Protein AF-A0A949K5T0-F1 (afdb_monomer_lite)

Secondary structure (DSSP, 8-state):
-HHHHHHHHH-SPPPEEEETTEEEES-BTTSPPPS-SSSPPPPBPPPPHHHHHHHHHHHHHHHHHHHHS-----------S-HHHHHHHHHHHHHHHHHHH-SS--PPSSHHHHHH------------------

Sequence (134 aa):
KAGYDRFEVLRQPPRIQFCEGRYRFGEPVNGEAPADPLGRCPAFEPEVQQVAAKSTGDIEKMKSLLNEVPSLGLAYSDGGMNPVFRKILAKKGPQYLSEITSSTAVPVSRPQAALADPFVARRQPVKTGATREQ

Structure (mmCIF, N/CA/C/O backbone):
data_AF-A0A949K5T0-F1
#
_entry.id   AF-A0A949K5T0-F1
#
loop_
_atom_site.group_PDB
_atom_site.id
_atom_site.type_symbol
_atom_site.label_atom_id
_atom_site.label_alt_id
_atom_site.label_comp_id
_atom_site.label_asym_id
_atom_site.label_entity_id
_atom_site.label_seq_id
_atom_site.pdbx_PDB_ins_code
_atom_site.Cartn_x
_atom_site.Cartn_y
_atom_site.Cartn_z
_atom_site.occupancy
_atom_site.B_iso_or_equiv
_atom_site.auth_seq_id
_atom_site.auth_comp_id
_atom_site.auth_asym_id
_atom_site.auth_atom_id
_atom_site.pdbx_PDB_model_num
ATOM 1 N N . LYS A 1 1 ? 3.721 1.763 -7.666 1.00 78.44 1 LYS A N 1
ATOM 2 C CA . LYS A 1 1 ? 4.160 3.143 -7.981 1.00 78.44 1 LYS A CA 1
ATOM 3 C C . LYS A 1 1 ? 4.884 3.229 -9.328 1.00 78.44 1 LYS A C 1
ATOM 5 O O . LYS A 1 1 ? 4.378 3.941 -10.173 1.00 78.44 1 LYS A O 1
ATOM 10 N N . ALA A 1 2 ? 5.939 2.445 -9.590 1.00 79.75 2 ALA A N 1
ATOM 11 C CA . ALA A 1 2 ? 6.717 2.503 -10.846 1.00 79.75 2 ALA A CA 1
ATOM 12 C C . ALA A 1 2 ? 5.885 2.607 -12.151 1.00 79.75 2 ALA A C 1
ATOM 14 O O . ALA A 1 2 ? 6.018 3.577 -12.887 1.00 79.75 2 ALA A O 1
ATOM 15 N N . GLY A 1 3 ? 4.951 1.680 -12.406 1.00 86.75 3 GLY A N 1
ATOM 16 C CA . GLY A 1 3 ? 4.090 1.766 -13.598 1.00 86.75 3 GLY A CA 1
ATOM 17 C C . GLY A 1 3 ? 3.123 2.961 -13.615 1.00 86.75 3 GLY A C 1
ATOM 18 O O . GLY A 1 3 ? 2.823 3.490 -14.681 1.00 86.75 3 GLY A O 1
ATOM 19 N N . TYR A 1 4 ? 2.664 3.408 -12.442 1.00 91.50 4 TYR A N 1
ATOM 20 C CA . TYR A 1 4 ? 1.764 4.557 -12.310 1.00 91.50 4 TYR A CA 1
ATOM 21 C C . TYR A 1 4 ? 2.490 5.867 -12.632 1.00 91.50 4 TYR A C 1
ATOM 23 O O . TYR A 1 4 ? 1.997 6.647 -13.439 1.00 91.50 4 TYR A O 1
ATOM 31 N N . ASP A 1 5 ? 3.689 6.072 -12.082 1.00 92.75 5 ASP A N 1
ATOM 32 C CA . ASP A 1 5 ? 4.468 7.292 -12.316 1.00 92.75 5 ASP A CA 1
ATOM 33 C C . ASP A 1 5 ? 4.826 7.433 -13.800 1.00 92.75 5 ASP A C 1
ATOM 35 O O . ASP A 1 5 ? 4.691 8.513 -14.378 1.00 92.75 5 ASP A O 1
ATOM 39 N N . ARG A 1 6 ? 5.206 6.322 -14.447 1.00 91.19 6 ARG A N 1
ATOM 40 C CA . ARG A 1 6 ? 5.479 6.289 -15.887 1.00 91.19 6 ARG A CA 1
ATOM 41 C C . ARG A 1 6 ? 4.243 6.644 -16.708 1.00 91.19 6 ARG A C 1
ATOM 43 O O . ARG A 1 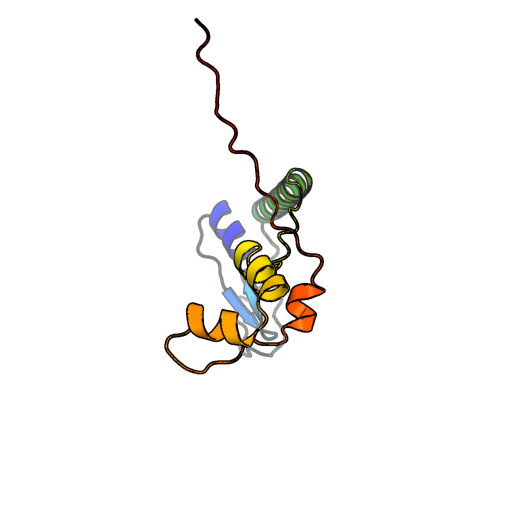6 ? 4.343 7.462 -17.619 1.00 91.19 6 ARG A O 1
ATOM 50 N N . PHE A 1 7 ? 3.086 6.074 -16.373 1.00 93.06 7 PHE A N 1
ATOM 51 C CA . PHE A 1 7 ? 1.826 6.406 -17.038 1.00 93.06 7 PHE A CA 1
ATOM 52 C C . PHE A 1 7 ? 1.459 7.880 -16.852 1.00 93.06 7 PHE A C 1
ATOM 54 O O . PHE A 1 7 ? 1.065 8.545 -17.804 1.00 93.06 7 PHE A O 1
ATOM 61 N N . GLU A 1 8 ? 1.611 8.422 -15.648 1.00 93.88 8 GLU A N 1
ATOM 62 C CA . GLU A 1 8 ? 1.201 9.793 -15.361 1.00 93.88 8 GLU A CA 1
ATOM 63 C C . GLU A 1 8 ? 2.083 10.831 -16.077 1.00 93.88 8 GLU A C 1
ATOM 65 O O . GLU A 1 8 ? 1.575 11.855 -16.543 1.00 93.88 8 GLU A O 1
ATOM 70 N N . VAL A 1 9 ? 3.390 10.555 -16.183 1.00 94.44 9 VAL A N 1
ATOM 71 C CA . VAL A 1 9 ? 4.372 11.419 -16.861 1.00 94.44 9 VAL A CA 1
ATOM 72 C C . VAL A 1 9 ? 4.322 11.250 -18.376 1.00 94.44 9 VAL A C 1
ATOM 74 O O . VAL A 1 9 ? 4.200 12.240 -19.089 1.00 94.44 9 VAL A O 1
ATOM 77 N N . LEU A 1 10 ? 4.406 10.013 -18.878 1.00 92.25 10 LEU A N 1
ATOM 78 C CA . LEU A 1 10 ? 4.531 9.741 -20.315 1.00 92.25 10 LEU A CA 1
ATOM 79 C C . LEU A 1 10 ? 3.181 9.615 -21.028 1.00 92.25 10 LEU A C 1
ATOM 81 O O . LEU A 1 10 ? 3.143 9.637 -22.254 1.00 92.25 10 LEU A O 1
ATOM 85 N N . ARG A 1 11 ? 2.078 9.452 -20.286 1.00 94.06 11 ARG A N 1
ATOM 86 C CA . ARG A 1 11 ? 0.728 9.187 -20.823 1.00 94.06 11 ARG A CA 1
ATOM 87 C C . ARG A 1 11 ? 0.665 7.961 -21.739 1.00 94.06 11 ARG A C 1
ATOM 89 O O . ARG A 1 11 ? -0.179 7.881 -22.626 1.00 94.06 11 ARG A O 1
ATOM 96 N N . GLN A 1 12 ? 1.541 6.991 -21.493 1.00 89.81 12 GLN A N 1
ATOM 97 C CA . GLN A 1 12 ? 1.623 5.733 -22.229 1.00 89.81 12 GLN A CA 1
ATOM 98 C C . GLN A 1 12 ? 1.304 4.556 -21.306 1.00 89.81 12 GLN A C 1
ATOM 100 O O . GLN A 1 12 ? 1.756 4.563 -20.155 1.00 89.81 12 GLN A O 1
ATOM 105 N N . PRO A 1 13 ? 0.568 3.534 -21.786 1.00 89.81 13 PRO A N 1
ATOM 106 C CA . PRO A 1 13 ? 0.342 2.313 -21.024 1.00 89.81 13 PRO A CA 1
ATOM 107 C C . PRO A 1 13 ? 1.672 1.716 -20.540 1.00 89.81 13 PRO A C 1
ATOM 109 O O . PRO A 1 13 ? 2.589 1.542 -21.348 1.00 89.81 13 PRO A O 1
ATOM 112 N N . PRO A 1 14 ? 1.813 1.407 -19.239 1.00 88.31 14 PRO A N 1
ATOM 113 C CA . PRO A 1 14 ? 3.046 0.840 -18.729 1.00 88.31 14 PRO A CA 1
ATOM 114 C C . PRO A 1 14 ? 3.226 -0.576 -19.273 1.00 88.31 14 PRO A C 1
ATOM 116 O O . PRO A 1 14 ? 2.306 -1.393 -19.261 1.00 88.31 14 PRO A O 1
ATOM 119 N N . ARG A 1 15 ? 4.442 -0.871 -19.721 1.00 88.81 15 ARG A N 1
ATOM 120 C CA . ARG A 1 15 ? 4.849 -2.214 -20.129 1.00 88.81 15 ARG A CA 1
ATOM 121 C C . ARG A 1 15 ? 5.204 -3.013 -18.892 1.00 88.81 15 ARG A C 1
ATOM 123 O O . ARG A 1 15 ? 5.948 -2.526 -18.040 1.00 88.81 15 ARG A O 1
ATOM 130 N N . ILE A 1 16 ? 4.617 -4.198 -18.782 1.00 89.75 16 ILE A N 1
ATOM 131 C CA . ILE A 1 16 ? 4.721 -5.060 -17.609 1.00 89.75 16 ILE A CA 1
ATOM 132 C C . ILE A 1 16 ? 5.279 -6.401 -18.064 1.00 89.75 16 ILE A C 1
ATOM 134 O O . ILE A 1 16 ? 4.792 -6.978 -19.031 1.00 89.75 16 ILE A O 1
ATOM 138 N N . GLN A 1 17 ? 6.282 -6.882 -17.343 1.0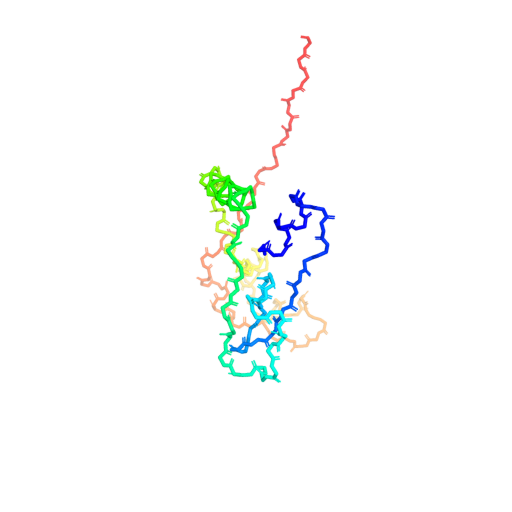0 91.31 17 GLN A N 1
ATOM 139 C CA . GLN A 1 17 ? 6.899 -8.190 -17.526 1.00 91.31 17 GLN A CA 1
ATOM 140 C C . GLN A 1 17 ? 6.868 -8.955 -16.199 1.00 91.31 17 GLN A C 1
ATOM 142 O O . GLN A 1 17 ? 6.765 -8.343 -15.131 1.00 91.31 17 GLN A O 1
ATOM 147 N N . PHE A 1 18 ? 6.966 -10.283 -16.241 1.00 92.44 18 PHE A N 1
ATOM 148 C CA . PHE A 1 18 ? 6.996 -11.116 -15.037 1.00 92.44 18 PHE A CA 1
ATOM 149 C C . PHE A 1 18 ? 8.202 -12.056 -15.065 1.00 92.44 18 PHE A C 1
ATOM 151 O O . PHE A 1 18 ? 8.323 -12.890 -15.953 1.00 92.44 18 PHE A O 1
ATOM 158 N N . CYS A 1 19 ? 9.105 -11.880 -14.106 1.00 93.12 19 CYS A N 1
ATOM 159 C CA . CYS A 1 19 ? 10.325 -12.670 -13.943 1.00 93.12 19 CYS A CA 1
ATOM 160 C C . CYS A 1 19 ? 10.794 -12.575 -12.487 1.00 93.12 19 CYS A C 1
ATOM 162 O O . CYS A 1 19 ? 10.403 -11.656 -11.761 1.00 93.12 19 CYS A O 1
ATOM 164 N N . GLU A 1 20 ? 11.622 -13.515 -12.031 1.00 94.12 20 GLU A N 1
ATOM 165 C CA . GLU A 1 20 ? 12.070 -13.616 -10.632 1.00 94.12 20 GLU A CA 1
ATOM 166 C C . GLU A 1 20 ? 10.909 -13.646 -9.616 1.00 94.12 20 GLU A C 1
ATOM 168 O O . GLU A 1 20 ? 11.035 -13.144 -8.496 1.00 94.12 20 GLU A O 1
ATOM 173 N N . GLY A 1 21 ? 9.745 -14.168 -10.021 1.00 93.81 21 GLY A N 1
ATOM 174 C CA . GLY A 1 21 ? 8.540 -14.213 -9.191 1.00 93.81 21 GLY A CA 1
ATOM 175 C C . GLY A 1 21 ? 7.920 -12.842 -8.887 1.00 93.81 21 GLY A C 1
ATOM 176 O O . GLY A 1 21 ? 7.178 -12.711 -7.912 1.00 93.81 21 GLY A O 1
ATOM 177 N N . ARG A 1 22 ? 8.224 -11.801 -9.675 1.00 92.75 22 ARG A N 1
ATOM 178 C CA . ARG A 1 22 ? 7.722 -10.435 -9.456 1.00 92.75 22 ARG A CA 1
ATOM 179 C C . ARG A 1 22 ? 7.457 -9.680 -10.753 1.00 92.75 22 ARG A C 1
ATOM 181 O O . ARG A 1 22 ? 8.085 -9.906 -11.783 1.00 92.75 22 ARG A O 1
ATOM 188 N N . TYR A 1 23 ? 6.546 -8.714 -10.672 1.00 91.12 23 TYR A N 1
ATOM 189 C CA . TYR A 1 23 ? 6.280 -7.794 -11.773 1.00 91.12 23 TYR A CA 1
ATOM 190 C C . TYR A 1 23 ? 7.430 -6.798 -11.949 1.00 91.12 23 TYR A C 1
ATOM 192 O O . TYR A 1 23 ? 7.893 -6.174 -10.987 1.00 91.12 23 TYR A O 1
ATOM 200 N N . ARG A 1 24 ? 7.864 -6.631 -13.195 1.00 89.94 24 ARG A N 1
ATOM 201 C CA . ARG A 1 24 ? 8.829 -5.627 -13.650 1.00 89.94 24 ARG A CA 1
ATOM 202 C C . ARG A 1 24 ? 8.144 -4.660 -14.603 1.00 89.94 24 ARG A C 1
ATOM 204 O O . ARG A 1 24 ? 7.240 -5.053 -15.334 1.00 89.94 24 ARG A O 1
ATOM 211 N N . PHE A 1 25 ? 8.574 -3.405 -14.581 1.00 88.69 25 PHE A N 1
ATOM 212 C CA . PHE A 1 25 ? 8.037 -2.348 -15.433 1.00 88.69 25 PHE A CA 1
ATOM 213 C C . PHE A 1 25 ? 9.119 -1.857 -16.388 1.00 88.69 25 PHE A C 1
ATOM 215 O O . PHE A 1 25 ? 10.275 -1.748 -15.988 1.00 88.69 25 PHE A O 1
ATOM 222 N N . GLY A 1 26 ? 8.719 -1.524 -17.611 1.00 86.38 26 GLY A N 1
ATOM 223 C CA . GLY A 1 26 ? 9.623 -1.053 -18.657 1.00 86.38 26 GLY A CA 1
ATOM 224 C C . GLY A 1 26 ? 9.847 -2.087 -19.753 1.00 86.38 26 GLY A C 1
ATOM 225 O O . GLY A 1 26 ? 9.333 -3.206 -19.691 1.00 86.38 26 GLY A O 1
ATOM 226 N N . GLU A 1 27 ? 10.593 -1.676 -20.771 1.00 88.12 27 GLU A N 1
ATOM 227 C CA . GLU A 1 27 ? 10.934 -2.532 -21.902 1.00 88.12 27 GLU A CA 1
ATOM 228 C C . GLU A 1 27 ? 12.256 -3.266 -21.618 1.00 88.12 27 GLU A C 1
ATOM 230 O O . GLU A 1 27 ? 13.201 -2.660 -21.096 1.00 88.12 27 GLU A O 1
ATOM 235 N N . PRO A 1 28 ? 12.339 -4.573 -21.910 1.00 89.12 28 PRO A N 1
ATOM 236 C CA . PRO A 1 28 ? 13.602 -5.292 -21.883 1.00 89.12 28 PRO A CA 1
ATOM 237 C C . PRO A 1 28 ? 14.505 -4.752 -22.997 1.00 89.12 28 PRO A C 1
ATOM 239 O O . PRO A 1 28 ? 14.051 -4.542 -24.118 1.00 89.12 28 PRO A O 1
ATOM 242 N N . VAL A 1 29 ? 15.799 -4.587 -22.722 1.00 87.12 29 VAL A N 1
ATOM 243 C CA . VAL A 1 29 ? 16.780 -4.073 -23.703 1.00 87.12 29 VAL A CA 1
ATOM 244 C C . VAL A 1 29 ? 16.830 -4.945 -24.964 1.00 87.12 29 VAL A C 1
ATOM 246 O O . VAL A 1 29 ? 17.067 -4.452 -26.061 1.00 87.12 29 VAL A O 1
ATOM 249 N N . ASN A 1 30 ? 16.555 -6.241 -24.815 1.00 82.56 30 ASN A N 1
ATOM 250 C CA . ASN A 1 30 ? 16.547 -7.203 -25.915 1.00 82.56 30 ASN A CA 1
ATOM 251 C C . ASN A 1 30 ? 15.197 -7.263 -26.660 1.00 82.56 30 ASN A C 1
ATOM 253 O O . ASN A 1 30 ? 15.060 -8.053 -27.585 1.00 82.56 30 ASN A O 1
ATOM 257 N N . GLY A 1 31 ? 14.178 -6.503 -26.238 1.00 78.38 31 GLY A N 1
ATOM 258 C CA . GLY A 1 31 ? 12.829 -6.516 -26.823 1.00 78.38 31 GLY A CA 1
ATOM 259 C C . GLY A 1 31 ? 11.994 -7.776 -26.540 1.00 78.38 31 GLY A C 1
ATOM 260 O O . GLY A 1 31 ? 10.802 -7.801 -26.839 1.00 78.38 31 GLY A O 1
ATOM 261 N N . GLU A 1 32 ? 12.582 -8.807 -25.934 1.00 79.31 32 GLU A N 1
ATOM 262 C CA . GLU A 1 32 ? 11.913 -10.071 -25.620 1.00 79.31 32 GLU A CA 1
ATOM 263 C C . GLU A 1 32 ? 11.380 -10.109 -24.185 1.00 79.31 32 GLU A C 1
ATOM 265 O O . GLU A 1 32 ? 12.090 -9.812 -23.218 1.00 79.31 32 GLU A O 1
ATOM 270 N N . ALA A 1 33 ? 10.119 -10.522 -24.043 1.00 77.62 33 ALA A N 1
ATOM 271 C CA . ALA A 1 33 ? 9.517 -10.792 -22.745 1.00 77.62 33 ALA A CA 1
ATOM 272 C C . ALA A 1 33 ? 10.220 -11.981 -22.054 1.00 77.62 33 ALA A C 1
ATOM 274 O O . ALA A 1 33 ? 10.606 -12.937 -22.733 1.00 77.62 33 ALA A O 1
ATOM 275 N N . PRO A 1 34 ? 10.362 -11.977 -20.715 1.00 81.38 34 PRO A N 1
ATOM 276 C CA . PRO A 1 34 ? 10.893 -13.130 -19.999 1.00 81.38 34 PRO A CA 1
ATOM 277 C C . PRO A 1 34 ? 10.032 -14.374 -20.256 1.00 81.38 34 PRO A C 1
ATOM 279 O O . PRO A 1 34 ? 8.824 -14.351 -20.030 1.00 81.38 34 PRO A O 1
ATOM 282 N N . ALA A 1 35 ? 10.656 -15.460 -20.716 1.00 81.75 35 ALA A N 1
ATOM 283 C CA . ALA A 1 35 ? 9.955 -16.715 -20.999 1.00 81.75 35 ALA A CA 1
ATOM 284 C C . ALA A 1 35 ? 9.613 -17.507 -19.725 1.00 81.75 35 ALA A C 1
ATOM 286 O O . ALA A 1 35 ? 8.611 -18.218 -19.689 1.00 81.75 35 ALA A O 1
ATOM 287 N N . ASP A 1 36 ? 10.445 -17.384 -18.686 1.00 88.75 36 ASP A N 1
ATOM 288 C CA . ASP A 1 36 ? 10.272 -18.085 -17.415 1.00 88.75 36 ASP A CA 1
ATOM 289 C C . ASP A 1 36 ? 9.852 -17.107 -16.298 1.00 88.75 36 ASP A C 1
ATOM 291 O O . ASP A 1 36 ? 10.623 -16.200 -15.960 1.00 88.75 36 ASP A O 1
ATOM 295 N N . PRO A 1 37 ? 8.673 -17.303 -15.674 1.00 90.12 37 PRO A N 1
ATOM 296 C CA . PRO A 1 37 ? 8.203 -16.489 -14.554 1.00 90.12 37 PRO A CA 1
ATOM 297 C C . PRO A 1 37 ? 9.124 -16.503 -13.323 1.00 90.12 37 PRO A C 1
ATOM 299 O O . PRO A 1 37 ? 9.167 -15.525 -12.570 1.00 90.12 37 PRO A O 1
ATOM 302 N N . LEU A 1 38 ? 9.842 -17.603 -13.085 1.00 93.88 38 LEU A N 1
ATOM 303 C CA . LEU A 1 38 ? 10.781 -17.752 -11.967 1.00 93.88 38 LEU A CA 1
ATOM 304 C C . LEU A 1 38 ? 12.234 -17.500 -12.389 1.00 93.88 38 LEU A C 1
ATOM 306 O O . LEU A 1 38 ? 13.109 -17.354 -11.533 1.00 93.88 38 LEU A O 1
ATOM 310 N N . GLY A 1 39 ? 12.478 -17.408 -13.694 1.00 91.69 39 GLY A N 1
ATOM 311 C CA . GLY A 1 39 ? 13.787 -17.181 -14.283 1.00 91.69 39 GLY A CA 1
ATOM 312 C C . GLY A 1 39 ? 14.329 -15.781 -14.013 1.00 91.69 39 GLY A C 1
ATOM 313 O O . GLY A 1 39 ? 13.618 -14.867 -13.584 1.00 91.69 39 GLY A O 1
ATOM 314 N N . ARG A 1 40 ? 15.629 -15.605 -14.275 1.00 91.69 40 ARG A N 1
ATOM 315 C CA . ARG A 1 40 ? 16.307 -14.313 -14.123 1.00 91.69 40 ARG A CA 1
ATOM 316 C C . ARG A 1 40 ? 15.707 -13.281 -15.078 1.00 91.69 40 ARG A C 1
ATOM 318 O O . ARG A 1 40 ? 15.479 -13.566 -16.251 1.00 91.69 40 ARG A O 1
ATOM 325 N N . CYS A 1 41 ? 15.518 -12.066 -14.577 1.00 89.31 41 CYS A N 1
ATOM 326 C CA . CYS A 1 41 ? 15.035 -10.968 -15.395 1.00 89.31 41 CYS A CA 1
ATOM 327 C C . CYS A 1 41 ? 16.098 -10.503 -16.410 1.00 89.31 41 CYS A C 1
ATOM 329 O O . CYS A 1 41 ? 17.274 -10.396 -16.046 1.00 89.31 41 CYS A O 1
ATOM 331 N N . PRO A 1 42 ? 15.709 -10.171 -17.656 1.00 90.06 42 PRO A N 1
ATOM 332 C CA . PRO A 1 42 ? 16.600 -9.501 -18.597 1.00 90.06 42 PRO A CA 1
ATOM 333 C C . PRO A 1 42 ? 16.954 -8.094 -18.097 1.00 90.06 42 PRO A C 1
ATOM 335 O O . PRO A 1 42 ? 16.316 -7.554 -17.189 1.00 90.06 42 PRO A O 1
ATOM 338 N N . ALA A 1 43 ? 17.970 -7.481 -18.705 1.00 90.38 43 ALA A N 1
ATOM 339 C CA . ALA A 1 43 ? 18.226 -6.062 -18.497 1.00 90.38 43 ALA A CA 1
ATOM 340 C C . ALA A 1 43 ? 17.045 -5.242 -19.041 1.00 90.38 43 ALA A C 1
ATOM 342 O O . ALA A 1 43 ? 16.547 -5.522 -20.132 1.00 90.38 43 ALA A O 1
ATOM 343 N N . PHE A 1 44 ? 16.614 -4.236 -18.284 1.00 88.19 44 PHE A N 1
ATOM 344 C CA . PHE A 1 44 ? 15.558 -3.304 -18.677 1.00 88.19 44 PHE A CA 1
ATOM 345 C C . PHE A 1 44 ? 16.161 -1.959 -19.059 1.00 88.19 44 PHE A C 1
ATOM 347 O O . PHE A 1 44 ? 17.216 -1.577 -18.544 1.00 88.19 44 PHE A O 1
ATOM 354 N N . GLU A 1 45 ? 15.482 -1.245 -19.951 1.00 88.75 45 GLU A N 1
ATOM 355 C CA . GLU A 1 45 ? 15.840 0.130 -20.272 1.00 88.75 45 GLU A CA 1
ATOM 356 C C . GLU A 1 45 ? 15.843 1.009 -19.011 1.00 88.75 45 GLU A C 1
ATOM 358 O O . GLU A 1 45 ? 15.011 0.823 -18.113 1.00 88.75 45 GLU A O 1
ATOM 363 N N . PRO A 1 46 ? 16.765 1.983 -18.924 1.00 87.31 46 PRO A N 1
ATOM 364 C CA . PRO A 1 46 ? 16.807 2.894 -17.793 1.00 87.31 46 PRO A CA 1
ATOM 365 C C . PRO A 1 46 ? 15.514 3.714 -17.689 1.00 87.31 46 PRO A C 1
ATOM 367 O O . PRO A 1 46 ? 14.871 4.060 -18.683 1.00 87.31 46 PRO A O 1
ATOM 370 N N . GLU A 1 47 ? 15.146 4.063 -16.456 1.00 86.06 47 GLU A N 1
ATOM 371 C CA . GLU A 1 47 ? 13.987 4.913 -16.193 1.00 86.06 47 GLU A CA 1
ATOM 372 C C . GLU A 1 47 ? 14.181 6.299 -16.832 1.00 86.06 47 GLU A C 1
ATOM 374 O O . GLU A 1 47 ? 15.258 6.900 -16.760 1.00 86.06 47 GLU A O 1
ATOM 379 N N . VAL A 1 48 ? 13.120 6.841 -17.434 1.00 90.06 48 VAL A N 1
ATOM 380 C CA . VAL A 1 48 ? 13.150 8.194 -18.001 1.00 90.06 48 VAL A CA 1
ATOM 381 C C . VAL A 1 48 ? 13.337 9.199 -16.864 1.00 90.06 48 VAL A C 1
ATOM 383 O O . VAL A 1 48 ? 12.617 9.150 -15.867 1.00 90.06 48 VAL A O 1
ATOM 386 N N . GLN A 1 49 ? 14.262 10.152 -17.018 1.00 92.62 49 GLN A N 1
ATOM 387 C CA . GLN A 1 49 ? 14.641 11.088 -15.945 1.00 92.62 49 GLN A CA 1
ATOM 388 C C . GLN A 1 49 ? 13.444 11.822 -15.317 1.00 92.62 49 GLN A C 1
ATOM 390 O O . GLN A 1 49 ? 13.401 12.014 -14.107 1.00 92.62 49 GLN A O 1
ATOM 395 N N . GLN A 1 50 ? 12.446 12.192 -16.123 1.00 93.06 50 GLN A N 1
ATOM 396 C CA . GLN A 1 50 ? 11.226 12.861 -15.655 1.00 93.06 50 GLN A CA 1
ATOM 397 C C . GLN A 1 50 ? 10.375 11.963 -14.742 1.00 93.06 50 GLN A C 1
ATOM 399 O O . GLN A 1 50 ? 9.804 12.438 -13.762 1.00 93.06 50 GLN A O 1
ATOM 404 N N . VAL A 1 51 ? 10.314 10.662 -15.043 1.00 92.38 51 VAL A N 1
ATOM 405 C CA . VAL A 1 51 ? 9.622 9.664 -14.215 1.00 92.38 51 VAL A CA 1
ATOM 406 C C . VAL A 1 51 ? 10.366 9.498 -12.896 1.00 92.38 51 VAL A C 1
ATOM 408 O O . VAL A 1 51 ? 9.751 9.601 -11.839 1.00 92.38 51 VAL A O 1
ATOM 411 N N . ALA A 1 52 ? 11.694 9.361 -12.948 1.00 92.31 52 ALA A N 1
ATOM 412 C CA . ALA A 1 52 ? 12.525 9.278 -11.751 1.00 92.31 52 ALA A CA 1
ATOM 413 C C . ALA A 1 52 ? 12.374 10.521 -10.853 1.00 92.31 52 ALA A C 1
ATOM 415 O O . ALA A 1 52 ? 12.177 10.381 -9.647 1.00 92.31 52 ALA A O 1
ATOM 416 N N . ALA A 1 53 ? 12.391 11.727 -11.434 1.00 94.44 53 ALA A N 1
ATOM 417 C CA . ALA A 1 53 ? 12.208 12.986 -10.709 1.00 94.44 53 ALA A CA 1
ATOM 418 C C . ALA A 1 53 ? 10.827 13.093 -10.042 1.00 94.44 53 ALA A C 1
ATOM 420 O O . ALA A 1 53 ? 10.700 13.615 -8.933 1.00 94.44 53 ALA A O 1
ATOM 421 N N . LYS A 1 54 ? 9.781 12.574 -10.692 1.00 93.75 54 LYS A N 1
ATOM 422 C CA . LYS A 1 54 ? 8.450 12.495 -10.091 1.00 93.75 54 LYS A CA 1
ATOM 423 C C . LYS A 1 54 ? 8.416 11.518 -8.923 1.00 93.75 54 LYS A C 1
ATOM 425 O O . LYS A 1 54 ? 7.933 11.871 -7.849 1.00 93.75 54 LYS A O 1
ATOM 430 N N . SER A 1 55 ? 8.945 10.309 -9.116 1.00 93.06 55 SER A N 1
ATOM 431 C CA . SER A 1 55 ? 8.974 9.285 -8.074 1.00 93.06 55 SER A CA 1
ATOM 432 C C . SER A 1 55 ? 9.691 9.783 -6.822 1.00 93.06 55 SER A C 1
ATOM 434 O O . SER A 1 55 ? 9.179 9.597 -5.718 1.00 93.06 55 SER A O 1
ATOM 436 N N . THR A 1 56 ? 10.841 10.444 -6.980 1.00 94.56 56 THR A N 1
ATOM 437 C CA . THR A 1 56 ? 11.588 11.019 -5.855 1.00 94.56 56 THR A CA 1
ATOM 438 C C . THR A 1 56 ? 10.827 12.171 -5.205 1.00 94.56 56 THR A C 1
ATOM 440 O O . THR A 1 56 ? 10.678 12.173 -3.986 1.00 94.56 56 THR A O 1
ATOM 443 N N . GLY A 1 57 ? 10.266 13.096 -5.990 1.00 95.81 57 GLY A N 1
ATOM 444 C CA . GLY A 1 57 ? 9.469 14.209 -5.468 1.00 95.81 57 GLY A CA 1
ATOM 445 C C . GLY A 1 57 ? 8.251 13.761 -4.652 1.00 95.81 57 GLY A C 1
ATOM 446 O O . GLY A 1 57 ? 7.972 14.325 -3.595 1.00 95.81 57 GLY A O 1
ATOM 447 N N . ASP A 1 58 ? 7.549 12.718 -5.096 1.00 94.25 58 ASP A N 1
ATOM 448 C CA . ASP A 1 58 ? 6.402 12.167 -4.369 1.00 94.25 58 ASP A CA 1
ATOM 449 C C . ASP A 1 58 ? 6.816 11.464 -3.073 1.00 94.25 58 ASP A C 1
ATOM 451 O O . ASP A 1 58 ? 6.116 11.566 -2.067 1.00 94.25 58 ASP A O 1
ATOM 455 N N . ILE A 1 59 ? 7.958 10.766 -3.075 1.00 94.06 59 ILE A N 1
ATOM 456 C CA . ILE A 1 59 ? 8.510 10.147 -1.864 1.00 94.06 59 ILE A CA 1
ATOM 457 C C . ILE A 1 59 ? 8.854 11.222 -0.829 1.00 94.06 59 ILE A C 1
ATOM 459 O O . ILE A 1 59 ? 8.521 11.056 0.343 1.00 94.06 59 ILE A O 1
ATOM 463 N N . GLU A 1 60 ? 9.470 12.330 -1.242 1.00 95.50 60 GLU A N 1
ATOM 464 C CA . GLU A 1 60 ? 9.807 13.428 -0.330 1.00 95.50 60 GLU A CA 1
ATOM 465 C C . GLU A 1 60 ? 8.557 14.119 0.235 1.00 95.50 60 GLU A C 1
ATOM 467 O O . GLU A 1 60 ? 8.473 14.340 1.443 1.00 95.50 60 GLU A O 1
ATOM 472 N N . LYS A 1 61 ? 7.529 14.361 -0.589 1.00 94.12 61 LYS A N 1
ATOM 473 C CA . LYS A 1 61 ? 6.231 14.874 -0.107 1.00 94.12 61 LYS A CA 1
ATOM 474 C C . LYS A 1 61 ? 5.546 13.906 0.856 1.00 94.12 61 LYS A C 1
ATOM 476 O O . LYS A 1 61 ? 4.990 14.316 1.866 1.00 94.12 61 LYS A O 1
ATOM 481 N N . MET A 1 62 ? 5.581 12.607 0.571 1.00 91.12 62 MET A N 1
ATOM 482 C CA . MET A 1 62 ? 5.015 11.607 1.476 1.00 91.12 62 MET A CA 1
ATOM 483 C C . MET A 1 62 ? 5.736 11.625 2.830 1.00 91.12 62 MET A C 1
ATOM 485 O O . MET A 1 62 ? 5.081 11.583 3.868 1.00 91.12 62 MET A O 1
ATOM 489 N N . LYS A 1 63 ? 7.071 11.735 2.834 1.00 91.75 63 LYS A N 1
ATOM 490 C CA . LYS A 1 63 ? 7.855 11.869 4.070 1.00 91.75 63 LYS A CA 1
ATOM 491 C C . LYS A 1 63 ? 7.490 13.134 4.847 1.00 91.75 63 LYS A C 1
ATOM 493 O O . LYS A 1 63 ? 7.382 13.057 6.066 1.00 91.75 63 LYS A O 1
ATOM 498 N N . SER A 1 64 ? 7.279 14.272 4.176 1.00 91.62 64 SER A N 1
ATOM 499 C CA . SER A 1 64 ? 6.878 15.504 4.868 1.00 91.62 64 SER A CA 1
ATOM 500 C C . SER A 1 64 ? 5.509 15.350 5.534 1.00 91.62 64 SER A C 1
ATOM 502 O O . SER A 1 64 ? 5.379 15.638 6.720 1.00 91.62 64 SER A O 1
ATOM 504 N N . LEU A 1 65 ? 4.528 14.775 4.832 1.00 89.81 65 LEU A N 1
ATOM 505 C CA . LEU A 1 65 ? 3.185 14.532 5.375 1.00 89.81 65 LEU A CA 1
ATOM 506 C C . LEU A 1 65 ? 3.188 13.574 6.575 1.00 89.81 65 LEU A C 1
ATOM 508 O O . LEU A 1 65 ? 2.444 13.780 7.532 1.00 89.81 65 LEU A O 1
ATOM 512 N N . LEU A 1 66 ? 4.036 12.541 6.554 1.00 87.00 66 LEU A N 1
ATOM 513 C CA . LEU A 1 66 ? 4.186 11.623 7.689 1.00 87.00 66 LEU A CA 1
ATOM 514 C C . LEU A 1 66 ? 4.748 12.312 8.940 1.00 87.00 66 LEU A C 1
ATOM 516 O O . LEU A 1 66 ? 4.426 11.895 10.048 1.00 87.00 66 LEU A O 1
ATOM 520 N N . ASN A 1 67 ? 5.560 13.358 8.774 1.00 81.06 67 ASN A N 1
ATOM 521 C CA . ASN A 1 67 ? 6.095 14.135 9.892 1.00 81.06 67 ASN A CA 1
ATOM 522 C C . ASN A 1 67 ? 5.101 15.190 10.409 1.00 81.06 67 ASN A C 1
ATOM 524 O O . ASN A 1 67 ? 5.170 15.575 11.573 1.00 81.06 67 ASN A O 1
ATOM 528 N N . GLU A 1 68 ? 4.191 15.668 9.557 1.00 81.25 68 GLU A N 1
ATOM 529 C CA . GLU A 1 68 ? 3.199 16.694 9.905 1.00 81.25 68 GLU A CA 1
ATOM 530 C C . GLU A 1 68 ? 2.007 16.138 10.689 1.00 81.25 68 GLU A C 1
ATOM 532 O O . GLU A 1 68 ? 1.423 16.844 11.512 1.00 81.25 68 GLU A O 1
ATOM 537 N N . VAL A 1 69 ? 1.635 14.879 10.452 1.00 72.88 69 VAL A N 1
ATOM 538 C CA . VAL A 1 69 ? 0.495 14.254 11.125 1.00 72.88 69 VAL A CA 1
ATOM 539 C C . VAL A 1 69 ? 0.990 13.518 12.370 1.00 72.88 69 VAL A C 1
ATOM 541 O O . VAL A 1 69 ? 1.702 12.521 12.236 1.00 72.88 69 VAL A O 1
ATOM 544 N N . PRO A 1 70 ? 0.588 13.927 13.591 1.00 71.94 70 PRO A N 1
ATOM 545 C CA . PRO A 1 70 ? 0.840 13.121 14.774 1.00 71.94 70 PRO A CA 1
ATOM 546 C C . PRO A 1 70 ? 0.237 11.739 14.541 1.00 71.94 70 PRO A C 1
ATOM 548 O O . PRO A 1 70 ? -0.973 11.617 14.331 1.00 71.94 70 PRO A O 1
ATOM 551 N N . SER A 1 71 ? 1.066 10.695 14.568 1.00 64.06 71 SER A N 1
ATOM 552 C CA . SER A 1 71 ? 0.581 9.322 14.521 1.00 64.06 71 SER A CA 1
ATOM 553 C C . SER A 1 71 ? -0.295 9.094 15.751 1.00 64.06 71 SER A C 1
ATOM 555 O O . SER A 1 71 ? 0.203 8.845 16.853 1.00 64.06 71 SER A O 1
ATOM 557 N N . LEU A 1 72 ? -1.612 9.219 15.595 1.00 64.56 72 LEU A N 1
ATOM 558 C CA . LEU A 1 72 ? -2.547 8.783 16.613 1.00 64.56 72 LEU A CA 1
ATOM 559 C C . LEU A 1 72 ? -2.429 7.266 16.643 1.00 64.56 72 LEU A C 1
ATOM 561 O O . LEU A 1 72 ? -2.982 6.576 15.790 1.00 64.56 72 LEU A O 1
ATOM 565 N N . GLY A 1 73 ? -1.671 6.749 17.609 1.00 59.38 73 GLY A N 1
ATOM 566 C CA . GLY A 1 73 ? -1.735 5.349 17.986 1.00 59.38 73 GLY A CA 1
ATOM 567 C C . GLY A 1 73 ? -3.153 5.056 18.461 1.00 59.38 73 GLY A C 1
ATOM 568 O O . GLY A 1 73 ? -3.439 5.109 19.654 1.00 59.38 73 GLY A O 1
ATOM 569 N N . LEU A 1 74 ? -4.057 4.782 17.521 1.00 61.31 74 LEU A N 1
ATOM 570 C CA . LEU A 1 74 ? -5.347 4.167 17.778 1.00 61.31 74 LEU A CA 1
ATOM 571 C C . LEU A 1 74 ? -5.044 2.713 18.121 1.00 61.31 74 LEU A C 1
ATOM 573 O O . LEU A 1 74 ? -5.231 1.807 17.313 1.00 61.31 74 LEU A O 1
ATOM 577 N N . ALA A 1 75 ? -4.511 2.491 19.322 1.00 59.00 75 ALA A N 1
ATOM 578 C CA . ALA A 1 75 ? -4.593 1.178 19.917 1.00 59.00 75 ALA A CA 1
ATOM 579 C C . ALA A 1 75 ? -6.082 0.835 19.918 1.00 59.00 75 ALA A C 1
ATOM 581 O O . ALA A 1 75 ? -6.884 1.570 20.505 1.00 59.00 75 ALA A O 1
ATOM 582 N N . TYR A 1 76 ? -6.451 -0.243 19.224 1.00 54.84 76 TYR A N 1
ATOM 583 C CA . TYR A 1 76 ? -7.753 -0.875 19.376 1.00 54.84 76 TYR A CA 1
ATOM 584 C C . TYR A 1 76 ? -7.785 -1.454 20.793 1.00 54.84 76 TYR A C 1
ATOM 586 O O . TYR A 1 76 ? -7.598 -2.643 21.024 1.00 54.84 76 TYR A O 1
ATOM 594 N N . SER A 1 77 ? -7.900 -0.563 21.775 1.00 60.47 77 SER A N 1
ATOM 595 C CA . SER A 1 77 ? -8.308 -0.916 23.112 1.00 60.47 77 SER A CA 1
ATOM 596 C C . SER A 1 77 ? -9.764 -1.273 22.921 1.00 60.47 77 SER A C 1
ATOM 598 O O . SER A 1 77 ? -10.603 -0.374 22.865 1.00 60.47 77 SER A O 1
ATOM 600 N N . ASP A 1 78 ? -10.037 -2.562 22.721 1.00 60.44 78 ASP A N 1
ATOM 601 C CA . ASP A 1 78 ? -11.374 -3.110 22.892 1.00 60.44 78 ASP A CA 1
ATOM 602 C C . ASP A 1 78 ? -11.780 -2.711 24.308 1.00 60.44 78 ASP A C 1
ATOM 604 O O . ASP A 1 78 ? -11.244 -3.219 25.297 1.00 60.44 78 ASP A O 1
ATOM 608 N N . GLY A 1 79 ? -12.502 -1.591 24.377 1.00 69.31 79 GLY A N 1
ATOM 609 C CA . GLY A 1 79 ? -12.672 -0.824 25.591 1.00 69.31 79 GLY A CA 1
ATOM 610 C C . GLY A 1 79 ? -13.263 -1.769 26.605 1.00 69.31 79 GLY A C 1
ATOM 611 O O . GLY A 1 79 ? -14.319 -2.345 26.354 1.00 69.31 79 GLY A O 1
ATOM 612 N N . GLY A 1 80 ? -12.545 -1.966 27.707 1.00 82.12 80 GLY A N 1
ATOM 613 C CA . GLY A 1 80 ? -12.945 -2.863 28.773 1.00 82.12 80 GLY A CA 1
ATOM 614 C C . GLY A 1 80 ? -14.419 -2.733 29.153 1.00 82.12 80 GLY A C 1
ATOM 615 O O . GLY A 1 80 ? -15.066 -1.734 28.838 1.00 82.12 80 GLY A O 1
ATOM 616 N N . MET A 1 81 ? -14.951 -3.724 29.874 1.00 88.06 81 MET A N 1
ATOM 617 C CA . MET A 1 81 ? -16.378 -3.809 30.225 1.00 88.06 81 MET A CA 1
ATOM 618 C C . MET A 1 81 ? -17.024 -2.440 30.503 1.00 88.06 81 MET A C 1
ATOM 620 O O . MET A 1 81 ? -16.531 -1.671 31.332 1.00 88.06 81 MET A O 1
ATOM 624 N N . ASN A 1 82 ? -18.156 -2.163 29.839 1.00 87.81 82 ASN A N 1
ATOM 625 C CA . ASN A 1 82 ? -18.886 -0.899 29.967 1.00 87.81 82 ASN A CA 1
ATOM 626 C C . ASN A 1 82 ? -18.986 -0.464 31.450 1.00 87.81 82 ASN A C 1
ATOM 628 O O . ASN A 1 82 ? -19.443 -1.263 32.276 1.00 87.81 82 ASN A O 1
ATOM 632 N N . PRO A 1 83 ? -18.620 0.786 31.810 1.00 88.44 83 PRO A N 1
ATOM 633 C CA . PRO A 1 83 ? -18.563 1.226 33.204 1.00 88.44 83 PRO A CA 1
ATOM 634 C C . PRO A 1 83 ? -19.860 1.028 33.998 1.00 88.44 83 PRO A C 1
ATOM 636 O O . PRO A 1 83 ? -19.811 0.845 35.213 1.00 88.44 83 PRO A O 1
ATOM 639 N N . VAL A 1 84 ? -21.026 1.076 33.344 1.00 90.31 84 VAL A N 1
ATOM 640 C CA . VAL A 1 84 ? -22.320 0.821 33.996 1.00 90.31 84 VAL A CA 1
ATOM 641 C C . VAL A 1 84 ? -22.442 -0.652 34.378 1.00 90.31 84 VAL A C 1
ATOM 643 O O . VAL A 1 84 ? -22.743 -0.961 35.531 1.00 90.31 84 VAL A O 1
ATOM 646 N N . PHE A 1 85 ? -22.137 -1.563 33.455 1.00 92.81 85 PHE A N 1
ATOM 647 C CA . PHE A 1 85 ? -22.164 -3.000 33.721 1.00 92.81 85 PHE A CA 1
ATOM 648 C C . PHE A 1 85 ? -21.088 -3.415 34.720 1.00 92.81 85 PHE A C 1
ATOM 650 O O . PHE A 1 85 ? -21.390 -4.182 35.628 1.00 92.81 85 PHE A O 1
ATOM 657 N N . ARG A 1 86 ? -19.886 -2.827 34.658 1.00 92.44 86 ARG A N 1
ATOM 658 C CA . ARG A 1 86 ? -18.830 -3.072 35.652 1.00 92.44 86 ARG A CA 1
ATOM 659 C C . ARG A 1 86 ? -19.265 -2.657 37.064 1.00 92.44 86 ARG A C 1
ATOM 661 O O . ARG A 1 86 ? -19.006 -3.376 38.024 1.00 92.44 86 ARG A O 1
ATOM 668 N N . LYS A 1 87 ? -19.993 -1.540 37.208 1.00 93.50 87 LYS A N 1
ATOM 669 C CA . LYS A 1 87 ? -20.583 -1.127 38.498 1.00 93.50 87 LYS A CA 1
ATOM 670 C C . LYS A 1 87 ? -21.649 -2.102 38.996 1.00 93.50 87 LYS A C 1
ATOM 672 O O . LYS A 1 87 ? -21.717 -2.348 40.197 1.00 93.50 87 LYS A O 1
ATOM 677 N N . ILE A 1 88 ? -22.489 -2.633 38.107 1.00 95.69 88 ILE A N 1
ATOM 678 C CA . ILE A 1 88 ? -23.495 -3.640 38.477 1.00 95.69 8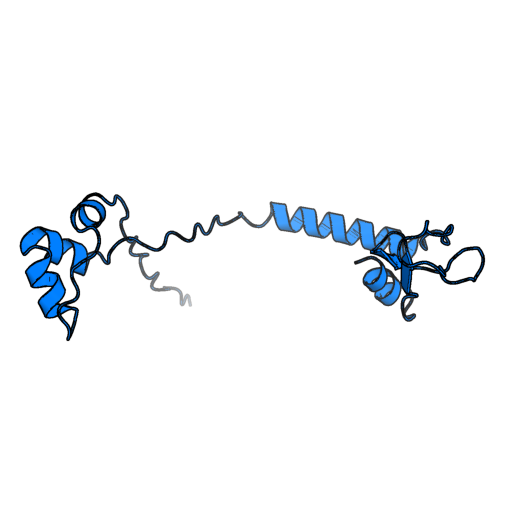8 ILE A CA 1
ATOM 679 C C . ILE A 1 88 ? -22.803 -4.941 38.891 1.00 95.69 88 ILE A C 1
ATOM 681 O O . ILE A 1 88 ? -23.130 -5.475 39.947 1.00 95.69 88 ILE A O 1
ATOM 685 N N . LEU A 1 89 ? -21.800 -5.385 38.127 1.00 95.25 89 LEU A N 1
ATOM 686 C C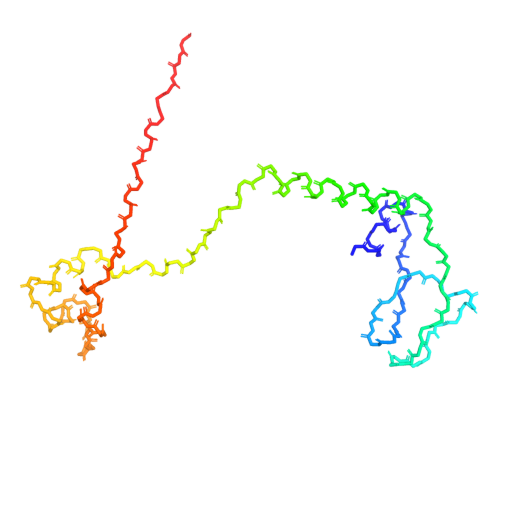A . LEU A 1 89 ? -20.983 -6.558 38.430 1.00 95.25 89 LEU A CA 1
ATOM 687 C C . LEU A 1 89 ? -20.352 -6.458 39.821 1.00 95.25 89 LEU A C 1
ATOM 689 O O . LEU A 1 89 ? -20.457 -7.394 40.605 1.00 95.25 89 LEU A O 1
ATOM 693 N N . ALA A 1 90 ? -19.758 -5.305 40.146 1.00 94.19 90 ALA A N 1
ATOM 694 C CA . ALA A 1 90 ? -19.126 -5.065 41.440 1.00 94.19 90 ALA A CA 1
ATOM 695 C C . ALA A 1 90 ? -20.124 -5.084 42.610 1.00 94.19 90 ALA A C 1
ATOM 697 O O . ALA A 1 90 ? -19.780 -5.508 43.707 1.00 94.19 90 ALA A O 1
ATOM 698 N N . LYS A 1 91 ? -21.358 -4.609 42.391 1.00 96.69 91 LYS A N 1
ATOM 699 C CA . LYS A 1 91 ? -22.372 -4.472 43.449 1.00 96.69 91 LYS A CA 1
ATOM 700 C C . LYS A 1 91 ? -23.223 -5.719 43.659 1.00 96.69 91 LYS A C 1
ATOM 702 O O . LYS A 1 91 ? -23.610 -5.997 44.786 1.00 96.69 91 LYS A O 1
ATOM 707 N N . LYS A 1 92 ? -23.596 -6.399 42.575 1.00 96.62 92 LYS A N 1
ATOM 708 C CA . LYS A 1 92 ? -24.611 -7.465 42.572 1.00 96.62 92 LYS A CA 1
ATOM 709 C C . LYS A 1 92 ? -24.076 -8.816 42.094 1.00 96.62 92 LYS A C 1
ATOM 711 O O . LYS A 1 92 ? -24.776 -9.816 42.202 1.00 96.62 92 LYS A O 1
ATOM 716 N N . GLY A 1 93 ? -22.843 -8.859 41.596 1.00 96.06 93 GLY A N 1
ATOM 717 C CA . GLY A 1 93 ? -22.187 -10.089 41.172 1.00 96.06 93 GLY A CA 1
ATOM 718 C C . GLY A 1 93 ? -22.532 -10.543 39.745 1.00 96.06 93 GLY A C 1
ATOM 719 O O . GLY A 1 93 ? -23.376 -9.950 39.065 1.00 96.06 93 GLY A O 1
ATOM 720 N N . PRO A 1 94 ? -21.840 -11.593 39.259 1.00 95.81 94 PRO A N 1
ATOM 721 C CA . PRO A 1 94 ? -21.916 -12.046 37.868 1.00 95.81 94 PRO A CA 1
ATOM 722 C C . PRO A 1 94 ? -23.231 -12.742 37.505 1.00 95.81 94 PRO A C 1
ATOM 724 O O . PRO A 1 94 ? -23.654 -12.641 36.359 1.00 95.81 94 PRO A O 1
ATOM 727 N N . GLN A 1 95 ? -23.881 -13.421 38.456 1.00 94.69 95 GLN A N 1
ATOM 728 C CA . GLN A 1 95 ? -25.163 -14.105 38.230 1.00 94.69 95 GLN A CA 1
ATOM 729 C C . GLN A 1 95 ? -26.267 -13.092 37.925 1.00 94.69 95 GLN A C 1
ATOM 731 O O . GLN A 1 95 ? -26.862 -13.134 36.855 1.00 94.69 95 GLN A O 1
ATOM 736 N N . TYR A 1 96 ? -26.424 -12.092 38.795 1.00 95.56 96 TYR A N 1
ATOM 737 C CA . TYR A 1 96 ? -27.381 -11.011 38.575 1.00 95.56 96 TYR A CA 1
ATOM 738 C C . TYR A 1 96 ? -27.115 -10.263 37.263 1.00 95.56 96 TYR A C 1
ATOM 740 O O . TYR A 1 96 ? -28.047 -9.916 36.544 1.00 95.56 96 TYR A O 1
ATOM 748 N N . LEU A 1 97 ? -25.843 -9.997 36.933 1.00 95.31 97 LEU A N 1
ATOM 749 C CA . LEU A 1 97 ? -25.512 -9.327 35.677 1.00 95.31 97 LEU A CA 1
ATOM 750 C C . LEU A 1 97 ? -25.893 -10.184 34.458 1.00 95.31 97 LEU A C 1
ATOM 752 O O . LEU A 1 97 ? -26.426 -9.643 33.494 1.00 95.31 97 LEU A O 1
ATOM 756 N N . SER A 1 98 ? -25.635 -11.493 34.496 1.00 94.56 98 SER A N 1
ATOM 757 C CA . SER A 1 98 ? -26.030 -12.439 33.442 1.00 94.56 98 SER A CA 1
ATOM 758 C C . SER A 1 98 ? -27.544 -12.415 33.208 1.00 94.56 98 SER A C 1
ATOM 760 O O . SER A 1 98 ? -27.977 -12.194 32.079 1.00 94.56 98 SER A O 1
ATOM 762 N N . GLU A 1 99 ? -28.337 -12.512 34.277 1.00 94.38 99 GLU A N 1
ATOM 763 C CA . GLU A 1 99 ? -29.805 -12.531 34.217 1.00 94.38 99 GLU A CA 1
ATOM 764 C C . GLU A 1 99 ? -30.408 -11.281 33.563 1.00 94.38 99 GLU A C 1
ATOM 766 O O . GLU A 1 99 ? -31.380 -11.377 32.820 1.00 94.38 99 GLU A O 1
ATOM 771 N N . ILE A 1 100 ? -29.841 -10.096 33.815 1.00 93.50 100 ILE A N 1
ATOM 772 C CA . ILE A 1 100 ? -30.377 -8.845 33.253 1.00 93.50 100 ILE A CA 1
ATOM 773 C C . ILE A 1 100 ? -29.844 -8.529 31.848 1.00 93.50 100 ILE A C 1
ATOM 775 O O . ILE A 1 100 ? -30.377 -7.637 31.188 1.00 93.50 100 ILE A O 1
ATOM 779 N N . THR A 1 101 ? -28.757 -9.179 31.416 1.00 90.75 101 THR A N 1
ATOM 780 C CA . THR A 1 101 ? -28.087 -8.882 30.133 1.00 90.75 101 THR A CA 1
ATOM 781 C C . THR A 1 101 ? -28.298 -9.954 29.073 1.00 90.75 101 THR A C 1
ATOM 783 O O . THR A 1 101 ? -28.115 -9.666 27.891 1.00 90.75 101 THR A O 1
ATOM 786 N N . SER A 1 102 ? -28.691 -11.167 29.461 1.00 89.38 102 SER A N 1
ATOM 787 C CA . SER A 1 102 ? -28.924 -12.279 28.547 1.00 89.38 102 SER A CA 1
ATOM 788 C C . SER A 1 102 ? -30.316 -12.864 28.743 1.00 89.38 102 SER A C 1
ATOM 790 O O . SER A 1 102 ? -30.760 -13.102 29.860 1.00 89.38 102 SER A O 1
ATOM 792 N N . SER A 1 103 ? -30.993 -13.148 27.632 1.00 88.19 103 SER A N 1
ATOM 793 C CA . SER A 1 103 ? -32.239 -13.925 27.618 1.00 88.19 103 SER A CA 1
ATOM 794 C C . SER A 1 103 ? -32.012 -15.417 27.888 1.00 88.19 103 SER A C 1
ATOM 796 O O . SER A 1 103 ? -32.960 -16.159 28.130 1.00 88.19 103 SER A O 1
ATOM 798 N N . THR A 1 104 ? -30.759 -15.861 27.831 1.00 85.56 104 THR A N 1
ATOM 799 C CA . THR A 1 104 ? -30.327 -17.246 28.037 1.00 85.56 104 THR A CA 1
ATOM 800 C C . THR A 1 104 ? -29.347 -17.317 29.205 1.00 85.56 104 THR A C 1
ATOM 802 O O . THR A 1 104 ? -28.742 -16.312 29.563 1.00 85.56 104 THR A O 1
ATOM 805 N N . ALA A 1 105 ? -29.140 -18.495 29.796 1.00 84.50 105 ALA A N 1
ATOM 806 C CA . ALA A 1 105 ? -28.264 -18.681 30.961 1.00 84.50 105 ALA A CA 1
ATOM 807 C C . ALA A 1 105 ? -26.757 -18.610 30.613 1.00 84.50 105 ALA A C 1
ATOM 809 O O . ALA A 1 105 ? -25.999 -19.546 30.869 1.00 84.50 105 ALA A O 1
ATOM 810 N N . VAL A 1 106 ? -26.315 -17.513 29.990 1.00 92.00 106 VAL A N 1
ATOM 811 C CA . VAL A 1 106 ? -24.925 -17.304 29.569 1.00 92.00 106 VAL A CA 1
ATOM 812 C C . VAL A 1 106 ? -24.154 -16.605 30.690 1.00 92.00 106 VAL A C 1
ATOM 814 O O . VAL A 1 106 ? -24.453 -15.449 31.003 1.00 92.00 106 VAL A O 1
ATOM 817 N N . PRO A 1 107 ? -23.147 -17.256 31.298 1.00 92.62 107 PRO A N 1
ATOM 818 C CA . PRO A 1 107 ? -22.398 -16.667 32.399 1.00 92.62 107 PRO A CA 1
ATOM 819 C C . PRO A 1 107 ? -21.526 -15.495 31.933 1.00 92.62 107 PRO A C 1
ATOM 821 O O . PRO A 1 107 ? -20.991 -15.487 30.823 1.00 92.62 107 PRO A O 1
ATOM 824 N N . VAL A 1 108 ? -21.316 -14.521 32.823 1.00 91.62 108 VAL A N 1
ATOM 825 C CA . VAL A 1 108 ? -20.367 -13.423 32.590 1.00 91.62 108 VAL A CA 1
ATOM 826 C C . VAL A 1 108 ? -18.951 -13.993 32.515 1.00 91.62 108 VAL A C 1
ATOM 828 O O . VAL A 1 108 ? -18.459 -14.585 33.477 1.00 91.62 108 VAL A O 1
ATOM 831 N N . SER A 1 109 ? -18.279 -13.797 31.380 1.00 90.56 109 SER A N 1
ATOM 832 C CA . SER A 1 109 ? -16.904 -14.261 31.183 1.00 90.56 109 SER A CA 1
ATOM 833 C C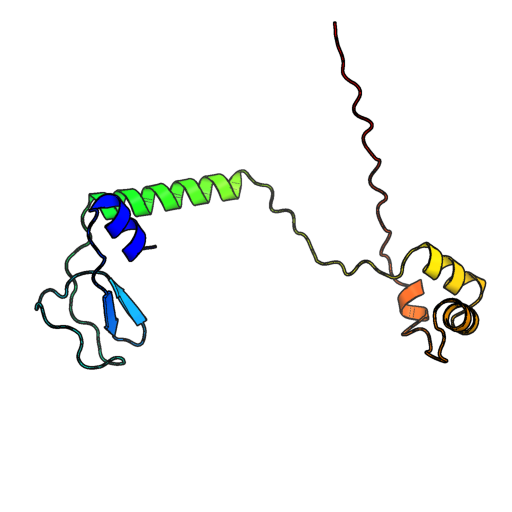 . SER A 1 109 ? -15.924 -13.499 32.079 1.00 90.56 109 SER A C 1
ATOM 835 O O . SER A 1 109 ? -15.942 -12.270 32.126 1.00 90.56 109 SER A O 1
ATOM 837 N N . ARG A 1 110 ? -15.053 -14.243 32.778 1.00 92.19 110 ARG A N 1
ATOM 838 C CA . ARG A 1 110 ? -13.935 -13.733 33.600 1.00 92.19 110 ARG A CA 1
ATOM 839 C C . ARG A 1 110 ? -14.310 -12.500 34.450 1.00 92.19 110 ARG A C 1
ATOM 841 O O . ARG A 1 110 ? -13.685 -11.447 34.316 1.00 92.19 110 ARG A O 1
ATOM 848 N N . PRO A 1 111 ? -15.288 -12.614 35.368 1.00 93.38 111 PRO A N 1
ATOM 849 C CA . PRO A 1 111 ? -15.824 -11.459 36.088 1.00 93.38 111 PRO A CA 1
ATOM 850 C C . PRO A 1 111 ? -14.771 -10.758 36.953 1.00 93.38 111 PRO A C 1
ATOM 852 O O . PRO A 1 111 ? -14.764 -9.536 37.037 1.00 93.38 111 PRO A O 1
ATOM 855 N N . GLN A 1 112 ? -13.829 -11.509 37.530 1.00 92.19 112 GLN A N 1
ATOM 856 C CA . GLN A 1 112 ? -12.731 -10.924 38.304 1.00 92.19 112 GLN A CA 1
ATOM 857 C C . GLN A 1 112 ? -11.779 -10.098 37.433 1.00 92.19 112 GLN A C 1
ATOM 859 O O . GLN A 1 112 ? -11.381 -9.005 37.823 1.00 92.19 112 GLN A O 1
ATOM 864 N N . ALA A 1 113 ? -11.473 -10.568 36.219 1.00 89.75 113 ALA A N 1
ATOM 865 C CA . ALA A 1 113 ? -10.649 -9.812 35.280 1.00 89.75 113 ALA A CA 1
ATOM 866 C C . ALA A 1 113 ? -11.359 -8.527 34.828 1.00 89.75 113 ALA A C 1
ATOM 868 O O . ALA A 1 113 ? -10.730 -7.481 34.739 1.00 89.75 113 ALA A O 1
ATOM 869 N N . ALA A 1 114 ? -12.679 -8.581 34.619 1.00 89.44 114 ALA A N 1
ATOM 870 C CA . ALA A 1 114 ? -13.470 -7.405 34.266 1.00 89.44 114 ALA A CA 1
ATOM 871 C C . ALA A 1 114 ? -13.513 -6.337 35.374 1.00 89.44 114 ALA A C 1
ATOM 873 O O . ALA A 1 114 ? -13.670 -5.155 35.066 1.00 89.44 114 ALA A O 1
ATOM 874 N N . LEU A 1 115 ? -13.388 -6.738 36.646 1.00 90.44 115 LEU A N 1
ATOM 875 C CA . LEU A 1 115 ? -13.302 -5.829 37.794 1.00 90.44 115 LEU A CA 1
ATOM 876 C C . LEU A 1 115 ? -11.886 -5.283 38.015 1.00 90.44 115 LEU A C 1
ATOM 878 O O . LEU A 1 115 ? -11.748 -4.134 38.425 1.00 90.44 115 LEU A O 1
ATOM 882 N N . ALA A 1 116 ? -10.858 -6.086 37.735 1.00 89.81 116 ALA A N 1
ATOM 883 C CA . ALA A 1 116 ? -9.450 -5.697 37.846 1.00 89.81 116 ALA A CA 1
ATOM 884 C C . ALA A 1 116 ? -8.952 -4.834 36.670 1.00 89.81 116 ALA A C 1
ATOM 886 O O . ALA A 1 116 ? -7.848 -4.299 36.719 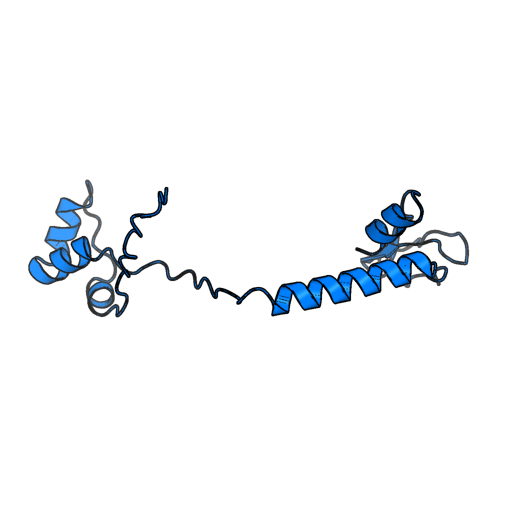1.00 89.81 116 ALA A O 1
ATOM 887 N N . ASP A 1 117 ? -9.749 -4.715 35.609 1.00 83.62 117 ASP A N 1
ATOM 888 C CA . ASP A 1 117 ? -9.411 -3.971 34.403 1.00 83.62 117 ASP A CA 1
ATOM 889 C C . ASP A 1 117 ? -9.241 -2.457 34.679 1.00 83.62 117 ASP A C 1
ATOM 891 O O . ASP A 1 117 ? -10.207 -1.790 35.078 1.00 83.62 117 ASP A O 1
ATOM 895 N N . PRO A 1 118 ? -8.043 -1.884 34.429 1.00 81.88 118 PRO A N 1
ATOM 896 C CA . PRO A 1 118 ? -7.758 -0.471 34.666 1.00 81.88 118 PRO A CA 1
ATOM 897 C C . PRO A 1 118 ? -8.421 0.472 33.647 1.00 81.88 118 PRO A C 1
ATOM 899 O O . PRO A 1 118 ? -8.331 1.691 33.805 1.00 81.88 118 PRO A O 1
ATOM 902 N N . PHE A 1 119 ? -9.069 -0.041 32.593 1.00 78.69 119 PHE A N 1
ATOM 903 C CA . PHE A 1 119 ? -9.688 0.779 31.554 1.00 78.69 119 PHE A CA 1
ATOM 904 C C . PHE A 1 119 ? -10.788 1.684 32.120 1.00 78.69 119 PHE A C 1
ATOM 906 O O . PHE A 1 119 ? -11.805 1.215 32.637 1.00 78.69 119 PHE A O 1
ATOM 913 N N . VAL A 1 120 ? -10.636 2.996 31.943 1.00 70.75 120 VAL A N 1
ATOM 914 C CA . VAL A 1 120 ? -11.672 3.991 32.235 1.00 70.75 120 VAL A CA 1
ATOM 915 C C . VAL A 1 120 ? -12.091 4.628 30.918 1.00 70.75 120 VAL A C 1
ATOM 917 O O . VAL A 1 120 ? -11.286 5.294 30.265 1.00 70.75 120 VAL A O 1
ATOM 920 N N . ALA A 1 121 ? -13.356 4.453 30.528 1.00 66.25 121 ALA A N 1
ATOM 921 C CA . ALA A 1 121 ? -13.898 5.131 29.357 1.00 66.25 121 ALA A CA 1
ATOM 922 C C . ALA A 1 121 ? -13.802 6.651 29.572 1.00 66.25 121 ALA A C 1
ATOM 924 O O . ALA A 1 121 ? -14.542 7.223 30.380 1.00 66.25 121 ALA A O 1
ATOM 925 N N . ARG A 1 122 ? -12.873 7.316 28.875 1.00 62.69 122 ARG A N 1
ATOM 926 C CA . ARG A 1 122 ? -12.789 8.778 28.884 1.00 62.69 122 ARG A CA 1
ATOM 927 C C . ARG A 1 122 ? -14.066 9.312 28.244 1.00 62.69 122 ARG A C 1
ATOM 929 O O . ARG A 1 122 ? -14.249 9.191 27.036 1.00 62.69 122 ARG A O 1
ATOM 936 N N . ARG A 1 123 ? -14.953 9.919 29.038 1.00 57.16 123 ARG A N 1
ATOM 937 C CA . ARG A 1 123 ? -15.993 10.794 28.488 1.00 57.16 123 ARG A CA 1
ATOM 938 C C . ARG A 1 123 ? -15.267 11.986 27.880 1.00 57.16 123 ARG A C 1
ATOM 940 O O . ARG A 1 123 ? -14.736 12.807 28.623 1.00 57.16 123 ARG A O 1
ATOM 947 N N . GLN A 1 124 ? -15.190 12.065 26.555 1.00 50.12 124 GLN A N 1
ATOM 948 C CA . GLN A 1 124 ? -14.770 13.317 25.944 1.00 50.12 124 GLN A CA 1
ATOM 949 C C . GLN A 1 124 ? -15.864 14.360 26.209 1.00 50.12 124 GLN A C 1
ATOM 951 O O . GLN A 1 124 ? -17.038 14.067 25.965 1.00 50.12 124 GLN A O 1
ATOM 956 N N . PRO A 1 125 ? -15.529 15.542 26.751 1.00 46.22 125 PRO A N 1
ATOM 957 C CA . PRO A 1 125 ? -16.500 16.614 26.863 1.00 46.22 125 PRO A CA 1
ATOM 958 C C . PRO A 1 125 ? -16.918 17.040 25.454 1.00 46.22 125 PRO A C 1
ATOM 960 O O . PRO A 1 125 ? -16.074 17.342 24.609 1.00 46.22 125 PRO A O 1
ATOM 963 N N . VAL A 1 126 ? -18.228 17.053 25.206 1.00 48.75 126 VAL A N 1
ATOM 964 C CA . VAL A 1 126 ? -18.812 17.657 24.006 1.00 48.75 126 VAL A CA 1
ATOM 965 C C . VAL A 1 126 ? -18.441 19.137 24.043 1.00 48.75 126 VAL A C 1
ATOM 967 O O . VAL A 1 126 ? -18.888 19.867 24.925 1.00 48.75 126 VAL A O 1
ATOM 970 N N . LYS A 1 127 ? -17.576 19.580 23.127 1.00 46.75 127 LYS A N 1
ATOM 971 C CA . LYS A 1 127 ? -17.296 21.005 22.953 1.00 46.75 127 LYS A CA 1
ATOM 972 C C . LYS A 1 127 ? -18.539 21.644 22.340 1.00 46.75 127 LYS A C 1
ATOM 974 O O . LYS A 1 127 ? -18.767 21.522 21.140 1.00 46.75 127 LYS A O 1
ATOM 979 N N . THR A 1 128 ? -19.355 22.299 23.158 1.00 47.91 128 THR A N 1
ATOM 980 C CA . THR A 1 128 ? -20.410 23.194 22.679 1.00 47.91 128 THR A CA 1
ATOM 981 C C . THR A 1 128 ? -19.719 24.378 22.005 1.00 47.91 128 THR A C 1
ATOM 983 O O . THR A 1 128 ? -19.107 25.207 22.675 1.00 47.91 128 THR A O 1
ATOM 986 N N . GLY A 1 129 ? -19.719 24.403 20.672 1.00 44.81 129 GLY A N 1
ATOM 987 C CA . GLY A 1 129 ? -19.122 25.484 19.895 1.00 44.81 129 GLY A CA 1
ATOM 988 C C . GLY A 1 129 ? -19.878 26.789 20.130 1.00 44.81 129 GLY A C 1
ATOM 989 O O . GLY A 1 129 ? -21.007 26.940 19.675 1.00 44.81 129 GLY A O 1
ATOM 990 N N . ALA A 1 130 ? -19.252 27.720 20.845 1.00 50.25 130 ALA A N 1
ATOM 991 C CA . ALA A 1 130 ? -19.675 29.107 20.930 1.00 50.25 130 ALA A CA 1
ATOM 992 C C . ALA A 1 130 ? -18.769 29.944 20.024 1.00 50.25 130 ALA A C 1
ATOM 994 O O . ALA A 1 130 ? -17.596 30.129 20.342 1.00 50.25 130 ALA A O 1
ATOM 995 N N . THR A 1 131 ? -19.300 30.437 18.902 1.00 43.22 131 THR A N 1
ATOM 996 C CA . THR A 1 131 ? -18.853 31.694 18.274 1.00 43.22 131 THR A CA 1
ATOM 997 C C . THR A 1 131 ? -19.865 32.146 17.219 1.00 43.22 131 THR A C 1
ATOM 999 O O . THR A 1 131 ? -20.002 31.538 16.161 1.00 43.22 131 THR A O 1
ATOM 1002 N N . ARG A 1 132 ? -20.580 33.234 17.512 1.00 43.50 132 ARG A N 1
ATOM 1003 C CA . ARG A 1 132 ? -21.109 34.164 16.509 1.00 43.50 132 ARG A CA 1
ATOM 1004 C C . ARG A 1 132 ? -20.745 35.556 17.014 1.00 43.50 132 ARG A C 1
ATOM 1006 O O . ARG A 1 132 ? -21.466 36.115 17.835 1.00 43.50 132 ARG A O 1
ATOM 1013 N N . GLU A 1 133 ? -19.574 36.035 16.610 1.00 45.47 133 GLU A N 1
ATOM 1014 C CA . GLU A 1 133 ? -19.201 37.444 16.753 1.00 45.47 133 GLU A CA 1
ATOM 1015 C C . GLU A 1 133 ? -19.890 38.271 15.660 1.00 45.47 133 GLU A C 1
ATOM 1017 O O . GLU A 1 133 ? -20.229 37.752 14.590 1.00 45.47 133 GLU A O 1
ATOM 1022 N N . GLN A 1 134 ? -20.183 39.518 16.026 1.00 45.31 134 GLN A N 1
ATOM 1023 C CA . GLN A 1 134 ? -20.858 40.556 15.247 1.00 45.31 134 GLN A CA 1
ATOM 1024 C C . GLN A 1 134 ? -19.835 41.393 14.487 1.00 45.31 134 GLN A C 1
ATOM 1026 O O . GLN A 1 134 ? -18.723 41.573 15.033 1.00 45.31 134 GLN A O 1
#

pLDDT: mean 83.59, std 14.55, range [43.22, 96.69]

Radius of gyration: 29.71 Å; chains: 1; bounding box: 50×59×70 Å

Foldseek 3Di:
DLQVLCCVVVVDRWDWAAECQDIDTAAAPVNDGDPDNNHDDGHGDDDDVSSVVVVVVVVVVVVVVVVVDDPPPPPPCVQADDPVLLVCCVVPNFQVSQVVPDPDNDTDPPSVCSNVDPGDPDPDPDPPDDDDDD